Protein AF-A0A074LE73-F1 (afdb_monomer)

Secondary structure (DSSP, 8-state):
-----TT---EEEEE-TT--EEEEEE-TT-SS--SEEEEETTEEEEEEEETTEEE-PEEEP-

Sequence (62 aa):
MTYLFKGLKIYLTILDKDLNFLEDSPVSVLHHKPVKHCAKDGKIWMFVKVEDEMGFPKLSIN

Foldseek 3Di:
DDDQPDPDWDWDWDADPVRHTDDTHTDPVDRDDFPDWDDDPQWIFGFDCDPNDTDTDTDHDD

Mean predicted aligned error: 8.3 Å

Solvent-accessible surface area (backbone atoms only — not co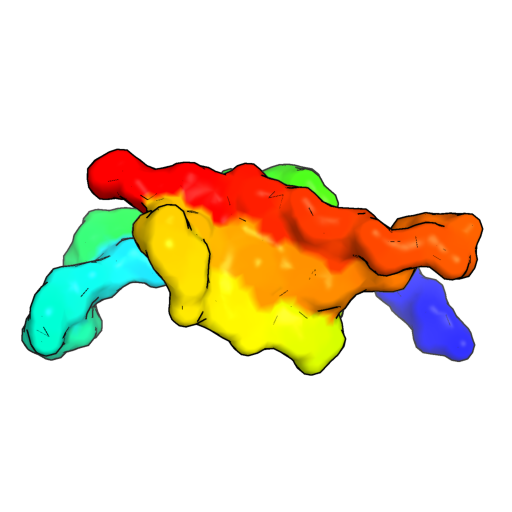mparable to full-atom values): 4194 Å² total; per-residue (Å²): 136,83,82,82,53,86,83,65,82,45,65,49,75,42,58,51,100,84,67,46,85,71,52,72,44,76,39,83,90,45,71,62,84,62,87,45,71,51,79,58,94,70,26,44,43,35,52,40,80,51,95,95,40,86,42,69,64,76,47,80,71,132

Nearest PDB structures (foldseek):
  3n7c-assembly1_A  TM=3.645E-01  e=1.721E+00  Eremothecium gossypii

Structure (mmCIF, N/CA/C/O backbone):
data_AF-A0A074LE73-F1
#
_entry.id   AF-A0A074LE73-F1
#
loop_
_atom_site.group_PDB
_atom_site.id
_atom_site.type_symbol
_atom_site.label_atom_id
_atom_site.label_alt_id
_atom_site.label_comp_id
_atom_site.label_asym_id
_atom_site.label_entity_id
_atom_site.label_seq_id
_atom_site.pdbx_PDB_ins_code
_atom_site.Cartn_x
_atom_site.Cartn_y
_atom_site.Cartn_z
_atom_site.occupancy
_atom_site.B_iso_or_equiv
_atom_site.auth_seq_id
_atom_site.auth_comp_id
_atom_site.auth_asym_id
_atom_site.auth_atom_id
_atom_site.pdbx_PDB_model_num
ATOM 1 N N . MET A 1 1 ? 21.218 7.541 -12.525 1.00 39.34 1 MET A N 1
ATOM 2 C CA . MET A 1 1 ? 21.865 6.596 -11.591 1.00 39.34 1 MET A CA 1
ATOM 3 C C . MET A 1 1 ? 20.763 5.952 -10.753 1.00 39.34 1 MET A C 1
ATOM 5 O O . MET A 1 1 ? 20.299 6.568 -9.804 1.00 39.34 1 MET A O 1
ATOM 9 N N . THR A 1 2 ? 20.248 4.790 -11.160 1.00 44.22 2 THR A N 1
ATOM 10 C CA . THR A 1 2 ? 19.180 4.089 -10.424 1.00 44.22 2 THR A CA 1
ATOM 11 C C . THR A 1 2 ? 19.841 3.090 -9.486 1.00 44.22 2 THR A C 1
ATOM 13 O O . THR A 1 2 ? 20.455 2.131 -9.941 1.00 44.22 2 THR A O 1
ATOM 16 N N . TYR A 1 3 ? 19.776 3.338 -8.180 1.00 50.06 3 TYR A N 1
ATOM 17 C CA . TYR A 1 3 ? 20.280 2.398 -7.184 1.00 50.06 3 TYR A CA 1
ATOM 18 C C . TYR A 1 3 ? 19.340 1.186 -7.130 1.00 50.06 3 TYR A C 1
ATOM 20 O O . TYR A 1 3 ? 18.189 1.309 -6.714 1.00 50.06 3 TYR A O 1
ATOM 28 N N . LEU A 1 4 ? 19.820 0.013 -7.553 1.00 53.50 4 LEU A N 1
ATOM 29 C CA . LEU A 1 4 ? 19.170 -1.263 -7.251 1.00 53.50 4 LEU A CA 1
ATOM 30 C C . LEU A 1 4 ? 19.424 -1.565 -5.772 1.00 53.50 4 LEU A C 1
ATOM 32 O O . LEU A 1 4 ? 20.457 -2.125 -5.406 1.00 53.50 4 LEU A O 1
ATOM 36 N N . PHE A 1 5 ? 18.506 -1.150 -4.902 1.00 56.50 5 PHE A N 1
ATOM 37 C CA . PHE A 1 5 ? 18.583 -1.465 -3.480 1.00 56.50 5 PHE A CA 1
ATOM 38 C C . PHE A 1 5 ? 18.257 -2.944 -3.256 1.00 56.50 5 PHE A C 1
ATOM 40 O O . PHE A 1 5 ? 17.116 -3.338 -3.012 1.00 56.50 5 PHE A O 1
ATOM 47 N N . LYS A 1 6 ? 19.283 -3.789 -3.350 1.00 60.44 6 LYS A N 1
ATOM 48 C CA . LYS A 1 6 ? 19.185 -5.206 -3.006 1.00 60.44 6 LYS A CA 1
ATOM 49 C C . LYS A 1 6 ? 18.920 -5.314 -1.496 1.00 60.44 6 LYS A C 1
ATOM 51 O O . LYS A 1 6 ? 19.774 -4.942 -0.700 1.00 60.44 6 LYS A O 1
ATOM 56 N N . GLY A 1 7 ? 17.732 -5.788 -1.112 1.00 70.94 7 GLY A N 1
ATOM 57 C CA . GLY A 1 7 ? 17.348 -6.005 0.292 1.00 70.94 7 GLY A CA 1
ATOM 58 C C . GLY A 1 7 ? 16.342 -5.014 0.888 1.00 70.94 7 GLY A C 1
ATOM 59 O O . GLY A 1 7 ? 16.107 -5.069 2.094 1.00 70.94 7 GLY A O 1
ATOM 60 N N . LEU A 1 8 ? 15.725 -4.131 0.092 1.00 76.94 8 LEU A N 1
ATOM 61 C CA . LEU A 1 8 ? 14.637 -3.291 0.600 1.00 76.94 8 LEU A CA 1
ATOM 62 C C . LEU A 1 8 ? 13.400 -4.147 0.919 1.00 76.94 8 LEU A C 1
ATOM 64 O O . LEU A 1 8 ? 12.911 -4.880 0.060 1.00 76.94 8 LEU A O 1
ATOM 68 N N . LYS A 1 9 ? 12.881 -4.026 2.143 1.00 85.00 9 LYS A N 1
ATOM 69 C CA . LYS A 1 9 ? 11.577 -4.574 2.527 1.00 85.00 9 LYS A CA 1
ATOM 70 C C . LYS A 1 9 ? 10.576 -3.428 2.569 1.00 85.00 9 LYS A C 1
ATOM 72 O O . LYS A 1 9 ? 10.760 -2.485 3.333 1.00 85.00 9 LYS A O 1
ATOM 77 N N . ILE A 1 10 ? 9.562 -3.493 1.714 1.00 84.00 10 ILE A N 1
ATOM 78 C CA . ILE A 1 10 ? 8.506 -2.485 1.623 1.00 84.00 10 ILE A CA 1
ATOM 79 C C . ILE A 1 10 ? 7.228 -3.090 2.191 1.00 84.00 10 ILE A C 1
ATOM 81 O O . ILE A 1 10 ? 6.892 -4.233 1.880 1.00 84.00 10 ILE A O 1
ATOM 85 N N . TYR A 1 11 ? 6.532 -2.311 3.011 1.00 88.44 11 TYR A N 1
ATOM 86 C CA . TYR A 1 11 ? 5.289 -2.698 3.663 1.00 88.44 11 TYR A CA 1
ATOM 87 C C . TYR A 1 11 ? 4.211 -1.652 3.386 1.00 88.44 11 TYR A C 1
ATOM 89 O O . TYR A 1 11 ? 4.512 -0.467 3.222 1.00 88.44 11 TYR A O 1
ATOM 97 N N . LEU A 1 12 ? 2.964 -2.107 3.322 1.00 88.12 12 LEU A N 1
ATOM 98 C CA . LEU A 1 12 ? 1.777 -1.275 3.391 1.00 88.12 12 LEU A CA 1
ATOM 99 C C . LEU A 1 12 ? 1.230 -1.354 4.816 1.00 88.12 12 LEU A C 1
ATOM 101 O O . LEU A 1 12 ? 0.764 -2.413 5.228 1.00 88.12 12 LEU A O 1
ATOM 105 N N . THR A 1 13 ? 1.284 -0.240 5.537 1.00 91.38 13 THR A N 1
ATOM 106 C CA . THR A 1 13 ? 0.712 -0.128 6.880 1.00 91.38 13 THR A CA 1
ATOM 107 C C . THR A 1 13 ? -0.772 0.187 6.791 1.00 91.38 13 THR A C 1
ATOM 109 O O . THR A 1 13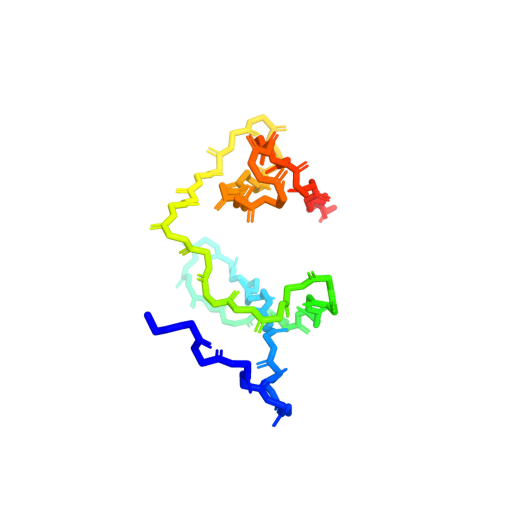 ? -1.173 1.136 6.112 1.00 91.38 13 THR A O 1
ATOM 112 N N . ILE A 1 14 ? -1.579 -0.600 7.492 1.00 90.06 14 ILE A N 1
ATOM 113 C CA . ILE A 1 14 ? -3.023 -0.431 7.595 1.00 90.06 14 ILE A CA 1
ATOM 114 C C . ILE A 1 14 ? -3.324 0.179 8.962 1.00 90.06 14 ILE A C 1
ATOM 116 O O . ILE A 1 14 ? -2.903 -0.334 10.001 1.00 90.06 14 ILE A O 1
ATOM 120 N N . LEU A 1 15 ? -4.040 1.302 8.938 1.00 93.88 15 LEU A N 1
ATOM 121 C CA . LEU A 1 15 ? -4.460 2.051 10.116 1.00 93.88 15 LEU A CA 1
ATOM 122 C C . LEU A 1 15 ? -5.988 2.131 10.163 1.00 93.88 15 LEU A C 1
ATOM 124 O O . LEU A 1 15 ? -6.640 2.121 9.115 1.00 93.88 15 LEU A O 1
ATOM 128 N N . ASP A 1 16 ? -6.553 2.254 11.361 1.00 94.19 16 ASP A N 1
ATOM 129 C CA . ASP A 1 16 ? -7.969 2.587 11.522 1.00 94.19 16 ASP A CA 1
ATOM 130 C C . ASP A 1 16 ? -8.243 4.092 11.298 1.00 94.19 16 ASP A C 1
ATOM 132 O O . ASP A 1 16 ? -7.351 4.892 10.998 1.00 94.19 16 ASP A O 1
ATOM 136 N N . LYS A 1 17 ? -9.511 4.497 11.446 1.00 94.94 17 LYS A N 1
ATOM 137 C CA . LYS A 1 17 ? -9.948 5.895 11.274 1.00 94.94 17 LYS A CA 1
ATOM 138 C C . LYS A 1 17 ? -9.332 6.876 12.282 1.00 94.94 17 LYS A C 1
ATOM 140 O O . LYS A 1 17 ? -9.349 8.077 12.030 1.00 94.94 17 LYS A O 1
ATOM 145 N N . ASP A 1 18 ? -8.831 6.370 13.404 1.00 97.75 18 ASP A N 1
ATOM 146 C CA . ASP A 1 18 ? -8.215 7.140 14.482 1.00 97.75 18 ASP A CA 1
ATOM 147 C C . ASP A 1 18 ? -6.673 7.047 14.415 1.00 97.75 18 ASP A C 1
ATOM 149 O O . ASP A 1 18 ? -5.981 7.505 15.321 1.00 97.75 18 ASP A O 1
ATOM 153 N N . LEU A 1 19 ? -6.135 6.517 13.304 1.00 93.75 19 LEU A N 1
ATOM 154 C CA . LEU A 1 19 ? -4.711 6.313 13.019 1.00 93.75 19 LEU A CA 1
ATOM 155 C C . LEU A 1 19 ? -4.020 5.290 13.930 1.00 93.75 19 LEU A C 1
ATOM 157 O O . LEU A 1 19 ? -2.789 5.273 14.013 1.00 93.75 19 LEU A O 1
ATOM 161 N N . ASN A 1 20 ? -4.782 4.408 14.579 1.00 97.19 20 ASN A N 1
ATOM 162 C CA . ASN A 1 20 ? -4.193 3.290 15.303 1.00 97.19 20 ASN A CA 1
ATOM 163 C C . ASN A 1 20 ? -3.694 2.235 14.318 1.00 97.19 20 ASN A C 1
ATOM 165 O O . ASN A 1 20 ? -4.339 1.944 13.310 1.00 97.19 20 ASN A O 1
ATOM 169 N N . PHE A 1 21 ? -2.548 1.641 14.640 1.00 96.00 21 PHE A N 1
ATOM 170 C CA . PHE A 1 21 ? -1.977 0.542 13.872 1.00 96.00 21 PHE A CA 1
ATOM 171 C C . PHE A 1 21 ? -2.870 -0.70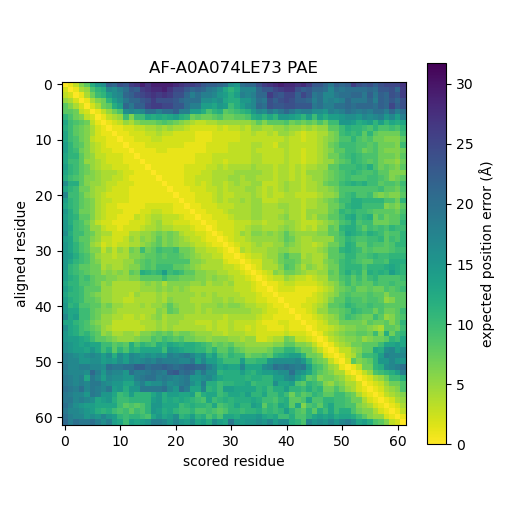1 13.918 1.00 96.00 21 PHE A C 1
ATOM 173 O O . PHE A 1 21 ? -3.263 -1.134 15.002 1.00 96.00 21 PHE A O 1
ATOM 180 N N . LEU A 1 22 ? -3.134 -1.294 12.752 1.00 95.12 22 LEU A N 1
ATOM 181 C CA . LEU A 1 22 ? -3.819 -2.580 12.628 1.00 95.12 22 LEU A CA 1
ATOM 182 C C . LEU A 1 22 ? -2.844 -3.673 12.186 1.00 95.12 22 LEU A C 1
ATOM 184 O O . LEU A 1 22 ? -2.659 -4.654 12.904 1.00 95.12 22 LEU A O 1
ATOM 188 N N . GLU A 1 23 ? -2.197 -3.497 11.032 1.00 93.50 23 GLU A N 1
ATOM 189 C CA . GLU A 1 23 ? -1.230 -4.463 10.503 1.00 93.50 23 GLU A CA 1
ATOM 190 C C . GLU A 1 23 ? -0.267 -3.849 9.476 1.00 93.50 23 GLU A C 1
ATOM 192 O O . GLU A 1 23 ? -0.498 -2.760 8.950 1.00 93.50 23 GLU A O 1
ATOM 197 N N . ASP A 1 24 ? 0.793 -4.594 9.155 1.00 93.00 24 ASP A N 1
ATOM 198 C CA . ASP A 1 24 ? 1.686 -4.331 8.026 1.00 93.00 24 ASP A CA 1
ATOM 199 C C . ASP A 1 24 ? 1.619 -5.493 7.030 1.00 93.00 24 ASP A C 1
ATOM 201 O O . ASP A 1 24 ? 1.871 -6.647 7.385 1.00 93.00 24 ASP A O 1
ATOM 205 N N . SER A 1 25 ? 1.369 -5.186 5.757 1.00 87.06 25 SER A 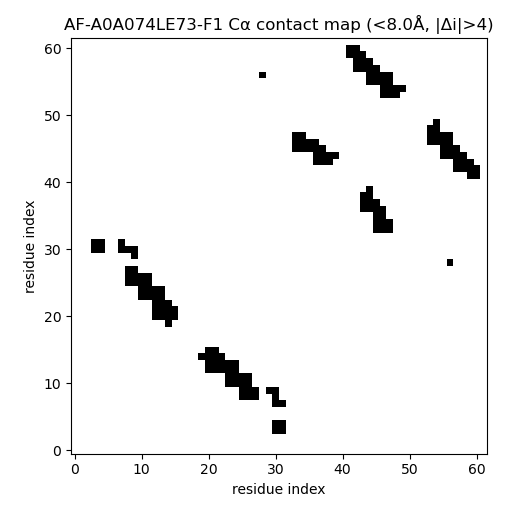N 1
ATOM 206 C CA . SER A 1 25 ? 1.365 -6.173 4.673 1.00 87.06 25 SER A CA 1
ATOM 207 C C . SER A 1 25 ? 2.594 -5.999 3.770 1.00 87.06 25 SER A C 1
ATOM 209 O O . SER A 1 25 ? 2.807 -4.906 3.235 1.00 87.06 25 SER A O 1
ATOM 211 N N . PRO A 1 26 ? 3.450 -7.025 3.583 1.00 87.06 26 PRO A N 1
ATOM 212 C CA . PRO A 1 26 ? 4.639 -6.904 2.746 1.00 87.06 26 PRO A CA 1
ATOM 213 C C . PRO A 1 26 ? 4.266 -6.743 1.267 1.00 87.06 26 PRO A C 1
ATOM 215 O O . PRO A 1 26 ? 3.539 -7.553 0.696 1.00 87.06 26 PRO A O 1
ATOM 218 N N . VAL A 1 27 ? 4.839 -5.736 0.608 1.00 83.81 27 VAL A N 1
ATOM 219 C CA . VAL A 1 27 ? 4.620 -5.462 -0.818 1.00 83.81 27 VAL A CA 1
ATOM 220 C C . VAL A 1 27 ? 5.830 -5.936 -1.619 1.00 83.81 27 VAL A C 1
ATOM 222 O O . VAL A 1 27 ? 6.705 -5.157 -1.994 1.00 83.81 27 VAL A O 1
ATOM 225 N N . SER A 1 28 ? 5.886 -7.243 -1.882 1.00 79.25 28 SER A N 1
ATOM 226 C CA . SER A 1 28 ? 7.032 -7.904 -2.529 1.00 79.25 28 SER A CA 1
ATOM 227 C C . SER A 1 28 ? 7.292 -7.459 -3.972 1.00 79.25 28 SER A C 1
ATOM 229 O O . SER A 1 28 ? 8.412 -7.598 -4.453 1.00 79.25 28 SER A O 1
ATOM 231 N N . VAL A 1 29 ? 6.281 -6.907 -4.649 1.00 76.00 29 VAL A N 1
ATOM 232 C CA . VAL A 1 29 ? 6.372 -6.422 -6.038 1.00 76.00 29 VAL A CA 1
ATOM 233 C C . VAL A 1 29 ? 7.068 -5.066 -6.166 1.00 76.00 29 VAL A C 1
ATOM 235 O O . VAL A 1 29 ? 7.419 -4.650 -7.269 1.00 76.00 29 VAL A O 1
ATOM 238 N N . LEU A 1 30 ? 7.261 -4.351 -5.055 1.00 77.06 30 LEU A N 1
ATOM 239 C CA . LEU A 1 30 ? 7.980 -3.086 -5.051 1.00 77.06 30 LEU A CA 1
ATOM 240 C C . LEU A 1 30 ? 9.426 -3.326 -4.632 1.00 77.06 30 LEU A C 1
ATOM 242 O O . LEU A 1 30 ? 9.717 -3.779 -3.529 1.00 77.06 30 LEU A O 1
ATOM 246 N N . HIS A 1 31 ? 10.344 -2.949 -5.515 1.00 76.31 31 HIS A N 1
ATOM 247 C CA . HIS A 1 31 ? 11.786 -2.994 -5.252 1.00 76.31 31 HIS A CA 1
ATOM 248 C C . HIS A 1 31 ? 12.403 -1.597 -5.108 1.00 76.31 31 HIS A C 1
ATOM 250 O O . HIS A 1 31 ? 13.611 -1.449 -4.947 1.00 76.31 31 HIS A O 1
ATOM 256 N N . HIS A 1 32 ? 11.572 -0.559 -5.178 1.00 75.50 32 HIS A N 1
ATOM 257 C CA . HIS A 1 32 ? 11.950 0.837 -5.013 1.00 75.50 32 HIS A CA 1
ATOM 258 C C . HIS A 1 32 ? 10.756 1.637 -4.487 1.00 75.50 32 HIS A C 1
ATOM 260 O O . HIS A 1 32 ? 9.602 1.229 -4.626 1.00 75.50 32 HIS A O 1
ATOM 266 N N . LYS A 1 33 ? 11.034 2.801 -3.895 1.00 74.12 33 LYS A N 1
ATOM 267 C CA . LYS A 1 33 ? 9.990 3.744 -3.486 1.00 74.12 33 LYS A CA 1
ATOM 268 C C . LYS A 1 33 ? 9.263 4.275 -4.736 1.00 74.12 33 LYS A C 1
ATOM 270 O O . LYS A 1 33 ? 9.940 4.834 -5.602 1.00 74.12 33 LYS A O 1
ATOM 275 N N . PRO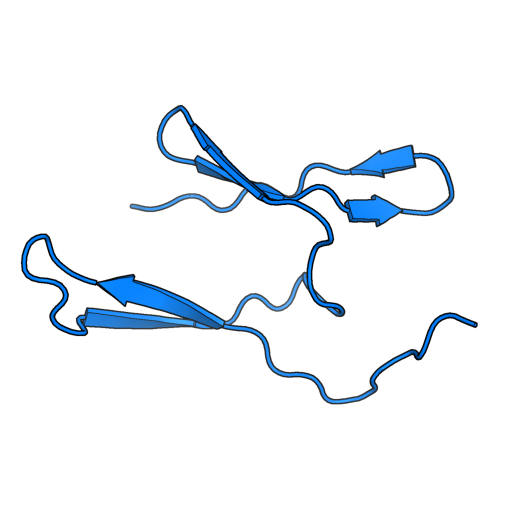 A 1 34 ? 7.926 4.159 -4.841 1.00 73.81 34 PRO A N 1
ATOM 276 C CA . PRO A 1 34 ? 7.190 4.716 -5.971 1.00 73.81 34 PRO A CA 1
ATOM 277 C C . PRO A 1 34 ? 7.299 6.246 -5.978 1.00 73.81 34 PRO A C 1
ATOM 279 O O . PRO A 1 34 ? 7.196 6.894 -4.934 1.00 73.81 34 PRO A O 1
ATOM 282 N N . VAL A 1 35 ? 7.496 6.828 -7.164 1.00 76.75 35 VAL A N 1
ATOM 283 C CA . VAL A 1 35 ? 7.670 8.285 -7.336 1.00 76.75 35 VAL A CA 1
ATOM 284 C C . VAL A 1 35 ? 6.382 9.036 -6.995 1.00 76.75 35 VAL A C 1
ATOM 286 O O . VAL A 1 35 ? 6.418 10.114 -6.406 1.00 76.75 35 VAL A O 1
ATOM 289 N N . LYS A 1 36 ? 5.232 8.449 -7.340 1.00 80.94 36 LYS A N 1
ATOM 290 C CA . LYS A 1 36 ? 3.900 8.988 -7.064 1.00 80.94 36 LYS A CA 1
ATOM 291 C C . LYS A 1 36 ? 2.942 7.843 -6.745 1.00 80.94 36 LYS A C 1
ATOM 293 O O . LYS A 1 36 ? 3.071 6.756 -7.309 1.00 80.94 36 LYS A O 1
ATOM 298 N N . HIS A 1 37 ? 1.986 8.091 -5.856 1.00 82.00 37 HIS A N 1
ATOM 299 C CA . HIS A 1 37 ? 0.916 7.154 -5.526 1.00 82.00 37 HIS A CA 1
ATOM 300 C C . HIS A 1 37 ? -0.377 7.905 -5.179 1.00 82.00 37 HIS A C 1
ATOM 302 O O . HIS A 1 37 ? -0.331 9.080 -4.813 1.00 82.00 37 HIS A O 1
ATOM 308 N N . CYS A 1 38 ? -1.524 7.242 -5.314 1.00 83.88 38 CYS A N 1
ATOM 309 C CA . CYS A 1 38 ? -2.816 7.740 -4.842 1.00 83.88 38 CYS A CA 1
ATOM 310 C C . CYS A 1 38 ? -3.775 6.589 -4.508 1.00 83.88 38 CYS A C 1
ATOM 312 O O . CYS A 1 38 ? -3.688 5.511 -5.090 1.00 83.88 38 CYS A O 1
ATOM 314 N N . ALA A 1 39 ? -4.709 6.826 -3.585 1.00 85.50 39 ALA A N 1
ATOM 315 C CA . ALA A 1 39 ? -5.819 5.916 -3.321 1.00 85.50 39 ALA A CA 1
ATOM 316 C C . ALA A 1 39 ? -7.039 6.341 -4.151 1.00 85.50 39 ALA A C 1
ATOM 318 O O . ALA A 1 39 ? -7.434 7.507 -4.120 1.00 85.50 39 ALA A O 1
ATOM 319 N N . LYS A 1 40 ? -7.620 5.414 -4.919 1.00 84.56 40 LYS A N 1
ATOM 320 C CA . LYS A 1 40 ? -8.818 5.656 -5.734 1.00 84.56 40 LYS A CA 1
ATOM 321 C C . LYS A 1 40 ? -9.565 4.346 -5.996 1.00 84.56 40 LYS A C 1
ATOM 323 O O . LYS A 1 40 ? -8.939 3.346 -6.345 1.00 84.56 40 LYS A O 1
ATOM 328 N N . ASP A 1 41 ? -10.892 4.370 -5.862 1.00 87.25 41 ASP A N 1
ATOM 329 C CA . ASP A 1 41 ? -11.799 3.238 -6.128 1.00 87.25 41 ASP A CA 1
ATOM 330 C C . ASP A 1 41 ? -11.423 1.957 -5.356 1.00 87.25 41 ASP A C 1
ATOM 332 O O . ASP A 1 41 ? -11.338 0.864 -5.927 1.00 87.25 41 ASP A O 1
ATOM 336 N N . GLY A 1 42 ? -11.125 2.116 -4.058 1.00 83.00 42 GLY A N 1
ATOM 337 C CA . GLY A 1 42 ? -10.731 1.019 -3.162 1.00 83.00 42 GLY A CA 1
ATOM 338 C C . GLY A 1 42 ? -9.356 0.413 -3.463 1.00 83.00 42 GLY A C 1
ATOM 339 O O . GLY A 1 42 ? -9.050 -0.681 -3.002 1.00 83.00 42 GLY A O 1
ATOM 340 N N . LYS A 1 43 ? -8.530 1.087 -4.273 1.00 82.50 43 LYS A N 1
ATOM 341 C CA . LYS A 1 43 ? -7.201 0.609 -4.670 1.00 82.50 43 LYS A CA 1
ATOM 342 C C . LYS A 1 43 ? -6.140 1.656 -4.404 1.00 82.50 43 LYS A C 1
ATOM 344 O O . LYS A 1 43 ? -6.397 2.857 -4.506 1.00 82.50 43 LYS A O 1
ATOM 349 N N . ILE A 1 44 ? -4.923 1.184 -4.158 1.00 84.12 44 ILE A N 1
ATOM 350 C CA . ILE A 1 44 ? -3.732 2.030 -4.168 1.00 84.12 44 ILE A CA 1
ATOM 351 C C . ILE A 1 44 ? -3.096 1.917 -5.546 1.00 84.12 44 ILE A C 1
ATOM 353 O O . ILE A 1 44 ? -2.700 0.837 -5.983 1.00 84.12 44 ILE A O 1
ATOM 357 N N . TRP A 1 45 ? -3.013 3.051 -6.225 1.00 81.75 45 TRP A N 1
ATOM 358 C CA . TRP A 1 45 ? -2.352 3.205 -7.507 1.00 81.75 45 TRP A CA 1
ATOM 359 C C . TRP A 1 45 ? -0.945 3.718 -7.267 1.00 81.75 45 TRP A C 1
ATOM 361 O O . TRP A 1 45 ? -0.751 4.732 -6.594 1.00 81.75 45 TRP A O 1
ATOM 371 N N . MET A 1 46 ? 0.039 3.033 -7.832 1.00 81.88 46 MET A N 1
ATOM 372 C CA . MET A 1 46 ? 1.439 3.430 -7.754 1.00 81.88 46 MET A CA 1
ATOM 373 C C . MET A 1 46 ? 1.977 3.584 -9.163 1.00 81.88 46 MET A C 1
ATOM 375 O O . MET A 1 46 ? 1.761 2.723 -10.011 1.00 81.88 46 MET A O 1
ATOM 379 N N . PHE A 1 47 ? 2.665 4.691 -9.413 1.00 72.94 47 PHE A N 1
ATOM 380 C CA . PHE A 1 47 ? 3.2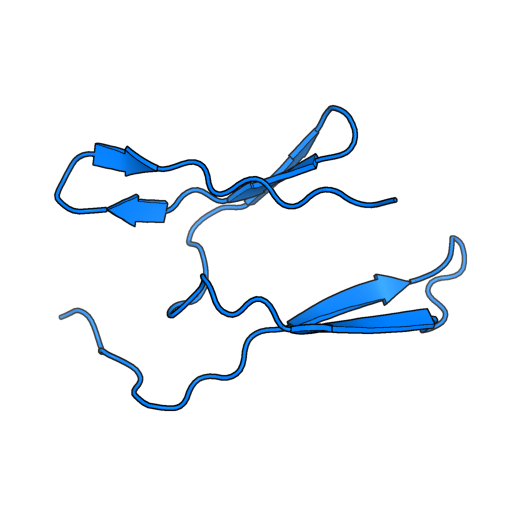78 4.948 -10.706 1.00 72.94 47 PHE A CA 1
ATOM 381 C C . PHE A 1 47 ? 4.664 4.316 -10.704 1.00 72.94 47 PHE A C 1
ATOM 383 O O . PHE A 1 47 ? 5.595 4.851 -10.095 1.00 72.94 47 PHE A O 1
ATOM 390 N N . VAL A 1 48 ? 4.783 3.167 -11.367 1.00 66.44 48 VAL A N 1
ATOM 391 C CA . VAL A 1 48 ? 6.059 2.485 -11.571 1.00 66.44 48 VAL A CA 1
ATOM 392 C C . VAL A 1 48 ? 6.436 2.629 -13.039 1.00 66.44 48 VAL A C 1
ATOM 394 O O . VAL A 1 48 ? 5.671 2.251 -13.924 1.00 66.44 48 VAL A O 1
ATOM 397 N N . LYS A 1 49 ? 7.613 3.202 -13.306 1.00 61.50 49 LYS A N 1
ATOM 398 C CA . LYS A 1 49 ? 8.179 3.228 -14.656 1.00 61.50 49 LYS A CA 1
ATOM 399 C C . LYS A 1 49 ? 8.897 1.893 -14.872 1.00 61.50 49 LYS A C 1
ATOM 401 O O . LYS A 1 49 ? 9.953 1.684 -14.278 1.00 61.50 49 LYS A O 1
ATOM 406 N N . VAL A 1 50 ? 8.312 0.992 -15.655 1.00 63.56 50 VAL A N 1
ATOM 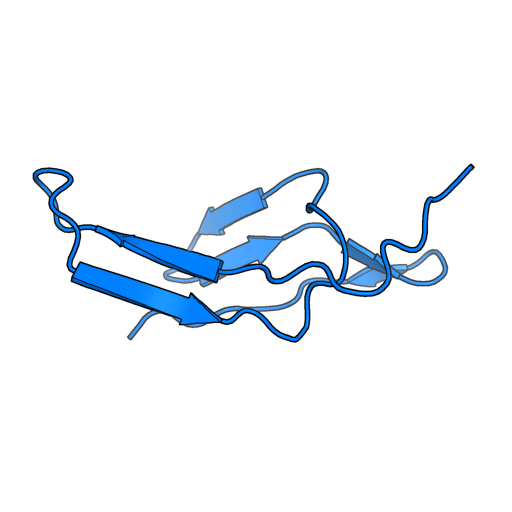407 C CA . VAL A 1 50 ? 8.905 -0.311 -15.994 1.00 63.56 50 VAL A CA 1
ATOM 408 C C . VAL A 1 50 ? 9.316 -0.248 -17.457 1.00 63.56 50 VAL A C 1
ATOM 410 O O . VAL A 1 50 ? 8.447 -0.123 -18.301 1.00 63.56 50 VAL A O 1
ATOM 413 N N . GLU A 1 51 ? 10.620 -0.282 -17.748 1.00 59.69 51 GLU A N 1
ATOM 414 C CA . GLU A 1 51 ? 11.146 -0.451 -19.121 1.00 59.69 51 GLU A CA 1
ATOM 415 C C . GLU A 1 51 ? 10.510 0.488 -20.174 1.00 59.69 51 GLU A C 1
ATOM 417 O O . GLU A 1 51 ? 10.148 0.076 -21.265 1.00 5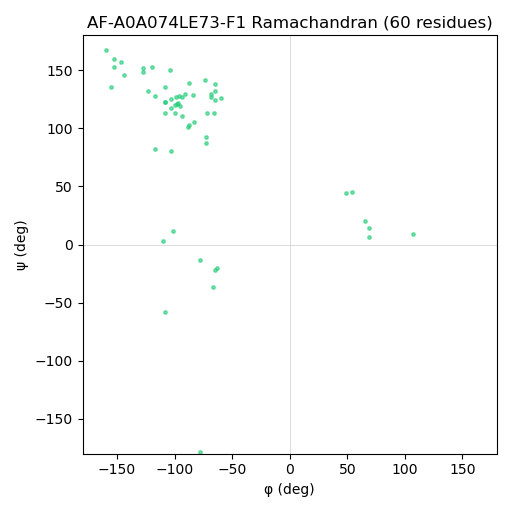9.69 51 GLU A O 1
ATOM 422 N N . ASP A 1 52 ? 10.367 1.772 -19.819 1.00 53.75 52 ASP A N 1
ATOM 423 C CA . ASP A 1 52 ? 9.712 2.828 -20.619 1.00 53.75 52 ASP A CA 1
ATOM 424 C C . ASP A 1 52 ? 8.185 2.726 -20.804 1.00 53.75 52 ASP A C 1
ATOM 426 O O . ASP A 1 52 ? 7.579 3.610 -21.411 1.00 53.75 52 ASP A O 1
ATOM 430 N N . GLU A 1 53 ? 7.535 1.779 -20.130 1.00 54.81 53 GLU A N 1
ATOM 431 C CA . GLU A 1 53 ? 6.083 1.691 -19.981 1.00 54.81 53 GLU A CA 1
ATOM 432 C C . GLU A 1 53 ? 5.610 2.134 -18.581 1.00 54.81 53 GLU A C 1
ATOM 434 O O . GLU A 1 53 ? 6.308 2.029 -17.563 1.00 54.81 53 GLU A O 1
ATOM 439 N N . MET A 1 54 ? 4.389 2.677 -18.517 1.00 62.09 54 MET A N 1
ATOM 440 C CA . MET A 1 54 ? 3.749 3.059 -17.256 1.00 62.09 54 MET A CA 1
ATOM 441 C C . MET A 1 54 ? 2.982 1.861 -16.691 1.00 62.09 54 MET A C 1
ATOM 443 O O . MET A 1 54 ? 1.876 1.553 -17.130 1.00 62.09 54 MET A O 1
ATOM 447 N N . GLY A 1 55 ? 3.575 1.193 -15.702 1.00 62.78 55 GLY A N 1
ATOM 448 C CA . GLY A 1 55 ? 2.951 0.089 -14.984 1.00 62.78 55 GLY A CA 1
ATOM 449 C C . GLY A 1 55 ? 2.115 0.577 -13.800 1.00 62.78 55 GLY A C 1
ATOM 450 O O . GLY A 1 55 ? 2.536 1.458 -13.047 1.00 62.78 55 GLY A O 1
ATOM 451 N N . PHE A 1 56 ? 0.945 -0.037 -13.606 1.00 61.69 56 PHE A N 1
ATOM 452 C CA . PHE A 1 56 ? 0.063 0.200 -12.459 1.00 61.69 56 PHE A CA 1
ATOM 453 C C . PHE A 1 56 ? -0.087 -1.086 -11.634 1.00 61.69 56 PHE A C 1
ATOM 455 O O . PHE A 1 56 ? -1.069 -1.815 -11.824 1.00 61.69 56 PHE A O 1
ATOM 462 N N . PRO A 1 57 ? 0.856 -1.415 -10.730 1.00 63.94 57 PRO A N 1
ATOM 463 C CA . PRO A 1 57 ? 0.610 -2.469 -9.757 1.00 63.94 57 PRO A CA 1
ATOM 464 C C . PRO A 1 57 ? -0.614 -2.086 -8.917 1.00 63.94 57 PRO A C 1
ATOM 466 O O . PRO A 1 57 ? -0.696 -0.982 -8.375 1.00 63.94 57 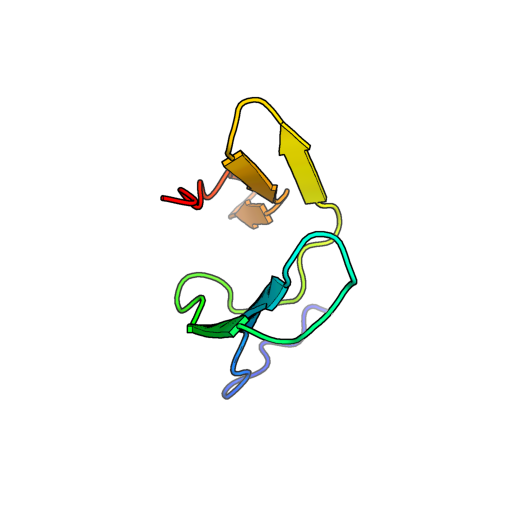PRO A O 1
ATOM 469 N N . LYS A 1 58 ? -1.593 -2.992 -8.865 1.00 61.44 58 LYS A N 1
ATOM 470 C CA . LYS A 1 58 ? -2.833 -2.821 -8.105 1.00 61.44 58 LYS A CA 1
ATOM 471 C C . LYS A 1 58 ? -2.705 -3.580 -6.795 1.00 61.44 58 LYS A C 1
ATOM 473 O O . LYS A 1 58 ? -2.554 -4.799 -6.813 1.00 61.44 58 LYS A O 1
ATOM 478 N N . LEU A 1 59 ? -2.807 -2.863 -5.682 1.00 70.31 59 LEU A N 1
ATOM 479 C CA . LEU A 1 59 ? -3.031 -3.468 -4.373 1.00 70.31 59 LEU A CA 1
ATOM 480 C C . LEU A 1 59 ? -4.520 -3.370 -4.046 1.00 70.31 59 LEU A C 1
ATOM 482 O O . LEU A 1 59 ? -5.104 -2.284 -4.134 1.00 70.31 59 LEU A O 1
ATOM 486 N N . SER A 1 60 ? -5.120 -4.510 -3.713 1.00 65.88 60 SER A N 1
ATOM 487 C CA . SER A 1 60 ? -6.492 -4.588 -3.213 1.00 65.88 60 SER A CA 1
ATOM 488 C C . SER A 1 60 ? -6.457 -4.508 -1.693 1.00 65.88 60 SER A C 1
ATOM 490 O O . SER A 1 60 ? -5.698 -5.242 -1.064 1.00 65.88 60 SER A O 1
ATOM 492 N N . ILE A 1 61 ? -7.266 -3.619 -1.128 1.00 61.22 61 ILE A N 1
ATOM 493 C CA . ILE A 1 61 ? -7.537 -3.559 0.309 1.00 61.22 61 ILE A CA 1
ATOM 494 C C . ILE A 1 61 ? -8.868 -4.293 0.497 1.00 61.22 61 ILE A C 1
ATOM 496 O O . ILE A 1 61 ? -9.842 -3.919 -0.160 1.00 61.22 61 ILE A O 1
ATOM 500 N N . ASN A 1 62 ? -8.884 -5.360 1.297 1.00 57.47 62 ASN A N 1
ATOM 501 C CA . ASN A 1 62 ? -10.118 -6.044 1.701 1.00 57.47 62 ASN A CA 1
ATOM 502 C C . ASN A 1 62 ? -10.651 -5.441 2.997 1.00 57.47 62 ASN A C 1
ATOM 504 O O . ASN A 1 62 ? -9.810 -5.109 3.859 1.00 57.47 62 ASN A O 1
#

Organism: NCBI:txid1048983

pLDDT: mean 76.0, std 14.45, range [39.34, 97.75]

Radius of gyration: 13.16 Å; Cα contacts (8 Å, |Δi|>4): 85; chains: 1; bounding box: 34×17×36 Å